Protein AF-A0A8S3D416-F1 (afdb_monomer_lite)

Secondary structure (DSSP, 8-state):
-THHHHHHHHHHHHS-SEEEEE-TTSTT-EEEEEGGG--TTPEEP--TTPPP-S-----------

Sequence (65 aa):
ERNAESAIEALKEYEPEIAKVVRQNRPGQIQRIKARELVPGDIVEIAVGDKVPADIRITTIYSAT

Organism: NCBI:txid392030

pLDDT: mean 85.9, std 9.76, range [59.78, 95.81]

Structure (mmCIF, N/CA/C/O backbone):
data_AF-A0A8S3D416-F1
#
_entry.id   AF-A0A8S3D416-F1
#
loop_
_atom_site.group_PDB
_atom_site.id
_atom_site.type_symbol
_atom_site.label_atom_id
_atom_site.label_alt_id
_atom_site.label_comp_id
_atom_site.label_asym_id
_atom_site.label_entity_id
_atom_site.label_seq_id
_atom_site.pdbx_PDB_ins_code
_atom_site.Cartn_x
_atom_site.Cartn_y
_atom_site.Cartn_z
_atom_site.occupancy
_atom_site.B_iso_or_equiv
_atom_site.auth_seq_id
_atom_site.auth_comp_id
_atom_site.auth_asym_id
_atom_site.auth_atom_id
_atom_site.pdbx_PDB_model_num
ATOM 1 N N . GLU A 1 1 ? -6.117 -10.793 31.430 1.00 59.78 1 GLU A N 1
ATOM 2 C CA . GLU A 1 1 ? -7.060 -10.104 30.520 1.00 59.78 1 GLU A CA 1
ATOM 3 C C . GLU A 1 1 ? -6.448 -8.984 29.668 1.00 59.78 1 GLU A C 1
ATOM 5 O O . GLU A 1 1 ? -6.850 -8.879 28.525 1.00 59.78 1 GLU A O 1
ATOM 10 N N . ARG A 1 2 ? -5.426 -8.223 30.099 1.00 61.22 2 ARG A N 1
ATOM 11 C CA . ARG A 1 2 ? -4.874 -7.095 29.299 1.00 61.22 2 ARG A CA 1
ATOM 12 C C . ARG A 1 2 ? -4.012 -7.442 28.068 1.00 61.22 2 ARG A C 1
ATOM 14 O O . ARG A 1 2 ? -3.795 -6.583 27.228 1.00 61.22 2 ARG A O 1
ATOM 21 N N . ASN A 1 3 ? -3.523 -8.679 27.932 1.00 72.00 3 ASN A N 1
ATOM 22 C CA . ASN A 1 3 ? -2.590 -9.036 26.847 1.00 72.00 3 ASN A CA 1
ATOM 23 C C . ASN A 1 3 ? -3.203 -8.912 25.443 1.00 72.00 3 ASN A C 1
ATOM 25 O O . ASN A 1 3 ? -2.499 -8.559 24.502 1.00 72.00 3 ASN A O 1
ATOM 29 N N . ALA A 1 4 ? -4.498 -9.207 25.296 1.00 75.69 4 ALA A N 1
ATOM 30 C CA . ALA A 1 4 ? -5.169 -9.131 24.001 1.00 75.69 4 ALA A CA 1
ATOM 31 C C . ALA A 1 4 ? -5.352 -7.675 23.539 1.00 75.69 4 ALA A C 1
ATOM 33 O O . ALA A 1 4 ? -5.148 -7.369 22.370 1.00 75.69 4 ALA A O 1
ATOM 34 N N . GLU A 1 5 ? -5.675 -6.769 24.462 1.00 77.62 5 GLU A N 1
ATOM 35 C CA . GLU A 1 5 ? -5.877 -5.346 24.164 1.00 77.62 5 GLU A CA 1
ATOM 36 C C . GLU A 1 5 ? -4.564 -4.662 23.778 1.00 77.62 5 GLU A C 1
ATOM 38 O O . GLU A 1 5 ? -4.504 -3.974 22.760 1.00 77.62 5 GLU A O 1
ATOM 43 N N . SER A 1 6 ? -3.484 -4.927 24.521 1.00 80.44 6 SER A N 1
ATOM 44 C CA . SER A 1 6 ? -2.160 -4.370 24.217 1.00 80.44 6 SER A CA 1
ATOM 45 C C . SER A 1 6 ? -1.614 -4.851 22.868 1.00 80.44 6 SER A C 1
ATOM 47 O O . SER A 1 6 ? -0.969 -4.086 22.156 1.00 80.44 6 SER A O 1
ATOM 49 N N . ALA A 1 7 ? -1.897 -6.102 22.488 1.00 76.69 7 ALA A N 1
ATOM 50 C CA . ALA A 1 7 ? -1.505 -6.634 21.186 1.00 76.69 7 ALA A CA 1
ATOM 51 C C . ALA A 1 7 ? -2.246 -5.936 20.031 1.00 76.69 7 ALA A C 1
ATOM 53 O O . ALA A 1 7 ? -1.632 -5.618 19.016 1.00 76.69 7 ALA A O 1
ATOM 54 N N . ILE A 1 8 ? -3.545 -5.655 20.188 1.00 78.62 8 ILE A N 1
ATOM 55 C CA . ILE A 1 8 ? -4.345 -4.947 19.175 1.00 78.62 8 ILE A CA 1
ATOM 56 C C . ILE A 1 8 ? -3.873 -3.498 19.002 1.00 78.62 8 ILE A C 1
ATOM 58 O O . ILE A 1 8 ? -3.830 -2.994 17.881 1.00 78.62 8 ILE A O 1
ATOM 62 N N . GLU A 1 9 ? -3.513 -2.821 20.091 1.00 78.88 9 GLU A N 1
ATOM 63 C CA . GLU A 1 9 ? -3.049 -1.432 20.040 1.00 78.88 9 GLU A CA 1
ATOM 64 C C . GLU A 1 9 ? -1.679 -1.299 19.368 1.00 78.88 9 GLU A C 1
ATOM 66 O O . GLU A 1 9 ? -1.511 -0.458 18.487 1.00 78.88 9 GLU A O 1
ATOM 71 N N . ALA A 1 10 ? -0.748 -2.206 19.674 1.00 75.12 10 ALA A N 1
ATOM 72 C CA . ALA A 1 10 ? 0.533 -2.269 18.977 1.00 75.12 10 ALA A CA 1
ATOM 73 C C . ALA A 1 10 ? 0.348 -2.504 17.467 1.00 75.12 10 ALA A C 1
ATOM 75 O O . ALA A 1 10 ? 1.022 -1.871 16.662 1.00 75.12 10 ALA A O 1
ATOM 76 N N . LEU A 1 11 ? -0.596 -3.364 17.060 1.00 73.19 11 LEU A N 1
ATOM 77 C CA . LEU A 1 11 ? -0.881 -3.612 15.640 1.00 73.19 11 LEU A CA 1
ATOM 78 C C . LEU A 1 11 ? -1.398 -2.362 14.909 1.00 73.19 11 LEU A C 1
ATOM 80 O O . LEU A 1 11 ? -1.042 -2.162 13.747 1.00 73.19 11 LEU A O 1
ATOM 84 N N . LYS A 1 12 ? -2.169 -1.496 15.580 1.00 69.94 12 LYS A N 1
ATOM 85 C CA . LYS A 1 12 ? -2.642 -0.228 14.994 1.00 69.94 12 LYS A CA 1
ATOM 86 C C . LYS A 1 12 ? -1.505 0.743 14.677 1.00 69.94 12 LYS A C 1
ATOM 88 O O . LYS A 1 12 ? -1.595 1.453 13.683 1.00 69.94 12 LYS A O 1
ATOM 93 N N . GLU A 1 13 ? -0.430 0.771 15.466 1.00 70.31 13 GLU A N 1
ATOM 94 C CA . GLU A 1 13 ? 0.731 1.638 15.183 1.00 70.31 13 GLU A CA 1
ATOM 95 C C . GLU A 1 13 ? 1.513 1.206 13.930 1.00 70.31 13 GLU A C 1
ATOM 97 O O . GLU A 1 13 ? 2.178 2.019 13.276 1.00 70.31 13 GLU A O 1
ATOM 102 N N . TYR A 1 14 ? 1.438 -0.077 13.564 1.00 66.56 14 TYR A N 1
ATOM 103 C CA . TYR A 1 14 ? 2.071 -0.585 12.347 1.00 66.56 14 TYR A CA 1
ATOM 104 C C . TYR A 1 14 ? 1.231 -0.356 11.092 1.00 66.56 14 TYR A C 1
ATOM 106 O O . TYR A 1 14 ? 1.794 -0.397 9.993 1.00 66.56 14 TYR A O 1
ATOM 114 N N . GLU A 1 15 ? -0.063 -0.063 11.243 1.00 70.25 15 GLU A N 1
ATOM 115 C CA . GLU A 1 15 ? -0.979 0.131 10.129 1.00 70.25 15 GLU A CA 1
ATOM 116 C C . GLU A 1 15 ? -0.570 1.378 9.323 1.00 70.25 15 GLU A C 1
ATOM 118 O O . GLU A 1 15 ? -0.434 2.480 9.862 1.00 70.25 15 GLU A O 1
ATOM 123 N N . PRO A 1 16 ? -0.289 1.236 8.023 1.00 74.19 16 PRO A N 1
ATOM 124 C CA . PRO A 1 16 ? 0.054 2.381 7.200 1.00 74.19 16 PRO A CA 1
ATOM 125 C C . PRO A 1 16 ? -1.151 3.296 7.037 1.00 74.19 16 PRO A C 1
ATOM 127 O O . PRO A 1 16 ? -2.255 2.861 6.737 1.00 74.19 16 PRO A O 1
ATOM 130 N N . GLU A 1 17 ? -0.931 4.598 7.171 1.00 84.00 17 GLU A N 1
ATOM 131 C CA . GLU A 1 17 ? -2.034 5.553 7.081 1.00 84.00 17 GLU A CA 1
ATOM 132 C C . GLU A 1 17 ? -2.510 5.774 5.640 1.00 84.00 17 GLU A C 1
ATOM 134 O O . GLU A 1 17 ? -3.684 6.072 5.419 1.00 84.00 17 GLU A O 1
ATOM 139 N N . ILE A 1 18 ? -1.617 5.631 4.652 1.00 92.00 18 ILE A N 1
ATOM 140 C CA . ILE A 1 18 ? -1.852 6.029 3.259 1.00 92.00 18 ILE A CA 1
ATOM 141 C C . ILE A 1 18 ? -1.429 4.927 2.285 1.00 92.00 18 ILE A C 1
ATOM 143 O O . ILE A 1 18 ? -0.335 4.380 2.394 1.00 92.00 18 ILE A O 1
ATOM 147 N N . ALA A 1 19 ? -2.266 4.685 1.277 1.00 94.19 19 ALA A N 1
ATOM 148 C CA . ALA A 1 19 ? -1.984 3.828 0.132 1.00 94.19 19 ALA A CA 1
ATOM 149 C C . ALA A 1 19 ? -1.927 4.650 -1.167 1.00 94.19 19 ALA A C 1
ATOM 151 O O . ALA A 1 19 ? -2.716 5.582 -1.362 1.00 94.19 19 ALA A O 1
ATOM 152 N N . LYS A 1 20 ? -1.001 4.293 -2.066 1.00 94.31 20 LYS A N 1
ATOM 153 C CA . LYS A 1 20 ? -0.919 4.817 -3.438 1.00 94.31 20 LYS A CA 1
ATOM 154 C C . LYS A 1 20 ? -1.635 3.848 -4.372 1.00 94.31 20 LYS A C 1
ATOM 156 O O . LYS A 1 20 ? -1.206 2.706 -4.503 1.00 94.31 20 LYS A O 1
ATOM 161 N N . VAL A 1 21 ? -2.724 4.287 -4.995 1.00 95.00 21 VAL A N 1
ATOM 162 C CA . VAL A 1 21 ? -3.576 3.429 -5.829 1.00 95.00 21 VAL A CA 1
ATOM 163 C C . VAL A 1 21 ? -3.785 3.990 -7.225 1.00 95.00 21 VAL A C 1
ATOM 165 O O . VAL A 1 21 ? -3.867 5.203 -7.424 1.00 95.00 21 VAL A O 1
ATOM 168 N N . VAL A 1 22 ? -3.955 3.087 -8.183 1.00 93.06 22 VAL A N 1
ATOM 169 C CA . VAL A 1 22 ? -4.370 3.370 -9.555 1.00 93.06 22 VAL A CA 1
ATOM 170 C C . VAL A 1 22 ? -5.742 2.727 -9.758 1.00 93.06 22 VAL A C 1
ATOM 172 O O . VAL A 1 22 ? -5.888 1.509 -9.687 1.00 93.06 22 VAL A O 1
ATOM 175 N N . ARG A 1 23 ? -6.772 3.548 -9.988 1.00 91.75 23 ARG A N 1
ATOM 176 C CA . ARG A 1 23 ? -8.164 3.099 -10.179 1.00 91.75 23 ARG A CA 1
ATOM 177 C C . ARG A 1 23 ? -8.651 3.441 -11.585 1.00 91.75 23 ARG A C 1
ATOM 179 O O . ARG A 1 23 ? -8.306 4.483 -12.136 1.00 91.75 23 ARG A O 1
ATOM 186 N N . GLN A 1 24 ? -9.507 2.589 -12.149 1.00 83.50 24 GLN A N 1
ATOM 187 C CA . GLN A 1 24 ? -10.006 2.722 -13.528 1.00 83.50 24 GLN A CA 1
ATOM 188 C C . GLN A 1 24 ? -10.788 4.015 -13.790 1.00 83.50 24 GLN A C 1
ATOM 190 O O . GLN A 1 24 ? -10.811 4.502 -14.914 1.00 83.50 24 GLN A O 1
ATOM 195 N N . ASN A 1 25 ? -11.406 4.592 -12.759 1.00 81.75 25 ASN A N 1
ATOM 196 C CA . ASN A 1 25 ? -12.131 5.858 -12.866 1.00 81.75 25 ASN A CA 1
ATOM 197 C C . ASN A 1 25 ? -11.215 7.070 -13.124 1.00 81.75 25 ASN A C 1
ATOM 199 O O . ASN A 1 25 ? -11.715 8.133 -13.488 1.00 81.75 25 ASN A O 1
ATOM 203 N N . ARG A 1 26 ? -9.897 6.930 -12.922 1.00 79.31 26 ARG A N 1
ATOM 204 C CA . ARG A 1 26 ? -8.874 7.951 -13.191 1.00 79.31 26 ARG A CA 1
ATOM 205 C C . ARG A 1 26 ? -7.604 7.284 -13.742 1.00 79.31 26 ARG A C 1
ATOM 207 O O . ARG A 1 26 ? -6.613 7.148 -13.021 1.00 79.31 26 ARG A O 1
ATOM 214 N N . PRO A 1 27 ? -7.632 6.824 -15.002 1.00 75.81 27 PRO A N 1
ATOM 215 C CA . PRO A 1 27 ? -6.527 6.077 -15.588 1.00 75.81 27 PRO A CA 1
ATOM 216 C C . PRO A 1 27 ? -5.257 6.936 -15.652 1.00 75.81 27 PRO A C 1
ATOM 218 O O . PRO A 1 27 ? -5.306 8.110 -16.007 1.00 75.81 27 PRO A O 1
ATOM 221 N N . GLY A 1 28 ? -4.118 6.344 -15.289 1.00 77.25 28 GLY A N 1
ATOM 222 C CA . GLY A 1 28 ? -2.810 7.010 -15.305 1.00 77.25 28 GLY A CA 1
ATOM 223 C C . GLY A 1 28 ? -2.551 7.983 -14.149 1.00 77.25 28 GLY A C 1
ATOM 224 O O . GLY A 1 28 ? -1.450 8.519 -14.061 1.00 77.25 28 GLY A O 1
ATOM 225 N N . GLN A 1 29 ? -3.516 8.201 -13.247 1.00 88.00 29 GLN A N 1
ATOM 226 C CA . GLN A 1 29 ? -3.316 9.032 -12.061 1.00 88.00 29 GLN A CA 1
ATOM 227 C C . GLN A 1 29 ? -3.133 8.174 -10.806 1.00 88.00 29 GLN A C 1
ATOM 229 O O . GLN A 1 29 ? -4.010 7.394 -10.432 1.00 88.00 29 GLN A O 1
ATOM 234 N N . ILE A 1 30 ? -2.016 8.395 -10.113 1.00 91.50 30 ILE A N 1
ATOM 235 C CA . ILE A 1 30 ? -1.775 7.848 -8.778 1.00 91.50 30 ILE A CA 1
ATOM 236 C C . ILE A 1 30 ? -2.591 8.660 -7.775 1.00 91.50 30 ILE A C 1
ATOM 238 O O . ILE A 1 30 ? -2.444 9.880 -7.663 1.00 91.50 30 ILE A O 1
ATOM 242 N N . GLN A 1 31 ? -3.450 7.978 -7.029 1.00 91.94 31 GLN A N 1
ATOM 243 C CA . GLN A 1 31 ? -4.268 8.564 -5.977 1.00 91.94 31 GLN A CA 1
ATOM 244 C C . GLN A 1 31 ? -3.720 8.148 -4.616 1.00 91.94 31 GLN A C 1
ATOM 246 O O . GLN A 1 31 ? -3.348 6.996 -4.411 1.00 91.94 31 GLN A O 1
ATOM 251 N N . ARG A 1 32 ? -3.688 9.091 -3.673 1.00 92.69 32 ARG A N 1
ATOM 252 C CA . ARG A 1 32 ? -3.341 8.820 -2.275 1.00 92.69 32 ARG A CA 1
ATOM 253 C C . ARG A 1 32 ? -4.632 8.743 -1.478 1.00 92.69 32 ARG A C 1
ATOM 255 O O . ARG A 1 32 ? -5.327 9.748 -1.354 1.00 92.69 32 ARG A O 1
ATOM 262 N N . ILE A 1 33 ? -4.950 7.559 -0.975 1.00 92.94 33 ILE A N 1
ATOM 263 C CA . ILE A 1 33 ? -6.139 7.305 -0.153 1.00 92.94 33 ILE A CA 1
ATOM 264 C C . ILE A 1 33 ? -5.712 6.788 1.214 1.00 92.94 33 ILE A C 1
ATOM 266 O O . ILE A 1 33 ? -4.574 6.341 1.374 1.00 92.94 33 ILE A O 1
ATOM 270 N N . LYS A 1 34 ? -6.603 6.827 2.206 1.00 92.44 34 LYS A N 1
ATOM 271 C CA . LYS A 1 34 ? -6.312 6.164 3.482 1.00 92.44 34 LYS A CA 1
ATOM 272 C C . LYS A 1 34 ? -6.242 4.654 3.258 1.00 92.44 34 LYS A C 1
ATOM 274 O O . LYS A 1 34 ? -7.082 4.130 2.533 1.00 92.44 34 LYS A O 1
ATOM 279 N N . ALA A 1 35 ? -5.301 3.946 3.884 1.00 92.12 35 ALA A N 1
ATOM 280 C CA . ALA A 1 35 ? -5.176 2.495 3.673 1.00 92.12 35 ALA A CA 1
ATOM 281 C C . ALA A 1 35 ? -6.471 1.740 4.025 1.00 92.12 35 ALA A C 1
ATOM 283 O O . ALA A 1 35 ? -6.887 0.856 3.287 1.00 92.12 35 ALA A O 1
ATOM 284 N N . ARG A 1 36 ? -7.191 2.192 5.062 1.00 90.38 36 ARG A N 1
ATOM 285 C CA . ARG A 1 36 ? -8.519 1.675 5.446 1.00 90.38 36 ARG A CA 1
ATOM 286 C C . ARG A 1 36 ? -9.613 1.803 4.368 1.00 90.38 36 ARG A C 1
ATOM 288 O O . ARG A 1 36 ? -10.694 1.256 4.537 1.00 90.38 36 ARG A O 1
ATOM 295 N N . GLU A 1 37 ? -9.386 2.602 3.324 1.00 93.44 37 GLU A N 1
ATOM 296 C CA . GLU A 1 37 ? -10.315 2.816 2.202 1.00 93.44 37 GLU A CA 1
ATOM 297 C C . GLU A 1 37 ? -9.960 1.950 0.977 1.00 93.44 37 GLU A C 1
ATOM 299 O O . GLU A 1 37 ? -10.595 2.083 -0.077 1.00 93.44 37 GLU A O 1
ATOM 304 N N . LEU A 1 38 ? -8.945 1.083 1.098 1.00 93.25 38 LEU A N 1
ATOM 305 C CA . LEU A 1 38 ? -8.629 0.065 0.101 1.00 93.25 38 LEU A CA 1
ATOM 306 C C . LEU A 1 38 ? -9.751 -0.966 0.008 1.00 93.25 38 LEU A C 1
ATOM 308 O O . LEU A 1 38 ? -10.302 -1.413 1.015 1.00 93.25 38 LEU A O 1
ATOM 312 N N . VAL A 1 39 ? -10.049 -1.379 -1.220 1.00 93.88 39 VAL A N 1
ATOM 313 C CA . VAL A 1 39 ? -11.029 -2.431 -1.502 1.00 93.88 39 VAL A CA 1
ATOM 314 C C . VAL A 1 39 ? -10.450 -3.472 -2.461 1.00 93.88 39 VAL A C 1
ATOM 316 O O . VAL A 1 39 ? -9.560 -3.153 -3.258 1.00 93.88 39 VAL A O 1
ATOM 319 N N . PRO A 1 40 ? -10.951 -4.724 -2.440 1.00 94.00 40 PRO A N 1
ATOM 320 C CA . PRO A 1 40 ? -10.574 -5.716 -3.439 1.00 94.00 40 PRO A CA 1
ATOM 321 C C . PRO A 1 40 ? -10.814 -5.193 -4.861 1.00 94.00 40 PRO A C 1
ATOM 323 O O . PRO A 1 40 ? -11.912 -4.750 -5.191 1.00 94.00 40 PRO A O 1
ATOM 326 N N . GLY A 1 41 ? -9.780 -5.255 -5.702 1.00 91.31 41 GLY A N 1
ATOM 32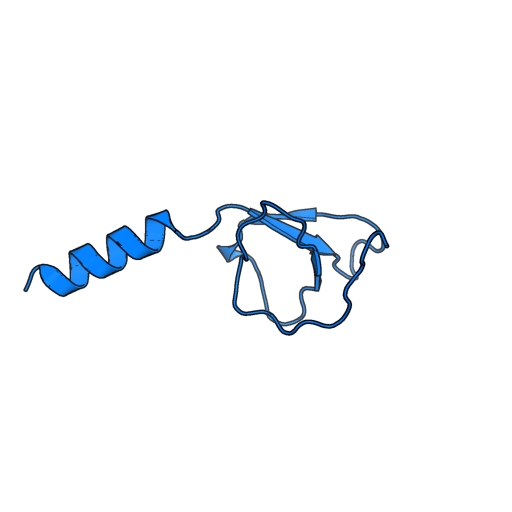7 C CA . GLY A 1 41 ? -9.792 -4.713 -7.066 1.00 91.31 41 GLY A CA 1
ATOM 328 C C . GLY A 1 41 ? -8.945 -3.452 -7.245 1.00 91.31 41 GLY A C 1
ATOM 329 O O . GLY A 1 41 ? -8.640 -3.096 -8.383 1.00 91.31 41 GLY A O 1
ATOM 330 N N . ASP A 1 42 ? -8.509 -2.816 -6.155 1.00 93.31 42 ASP A N 1
ATOM 331 C CA . ASP A 1 42 ? -7.532 -1.732 -6.227 1.00 93.31 42 ASP A CA 1
ATOM 332 C C . ASP A 1 42 ? -6.167 -2.236 -6.713 1.00 93.31 42 ASP A C 1
ATOM 334 O O . ASP A 1 42 ? -5.668 -3.274 -6.272 1.00 93.31 42 ASP A O 1
ATOM 338 N N . ILE A 1 43 ? -5.542 -1.467 -7.608 1.00 93.75 43 ILE A N 1
ATOM 339 C CA . ILE A 1 43 ? -4.144 -1.661 -7.994 1.00 93.75 43 ILE A CA 1
ATOM 340 C C . ILE A 1 43 ? -3.302 -0.718 -7.148 1.00 93.75 43 ILE A C 1
ATOM 342 O O . ILE A 1 43 ? -3.474 0.497 -7.217 1.00 93.75 43 ILE A O 1
ATOM 346 N N . VAL A 1 44 ? -2.408 -1.281 -6.342 1.00 94.44 44 VAL A N 1
ATOM 347 C CA . VAL A 1 44 ? -1.548 -0.530 -5.424 1.00 94.44 44 VAL A CA 1
ATOM 348 C C . VAL A 1 44 ? -0.148 -0.423 -6.015 1.00 94.44 44 VAL A C 1
ATOM 350 O O . VAL A 1 44 ? 0.400 -1.412 -6.501 1.00 94.44 44 VAL A O 1
ATOM 353 N N . GLU A 1 45 ? 0.440 0.766 -5.947 1.00 93.50 45 GLU A N 1
ATOM 354 C CA . GLU A 1 45 ? 1.837 0.999 -6.304 1.00 93.50 45 GLU A CA 1
ATOM 355 C C . GLU A 1 45 ? 2.686 1.106 -5.035 1.00 93.50 45 GLU A C 1
ATOM 357 O O .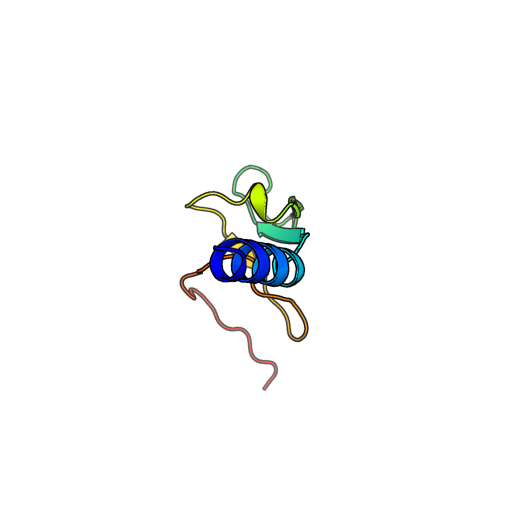 GLU A 1 45 ? 2.405 1.917 -4.148 1.00 93.50 45 GLU A O 1
ATOM 362 N N . ILE A 1 46 ? 3.733 0.286 -4.956 1.00 93.44 46 ILE A N 1
ATOM 363 C CA . ILE A 1 46 ? 4.627 0.198 -3.800 1.00 93.44 46 ILE A CA 1
ATOM 364 C C . ILE A 1 46 ? 6.057 0.430 -4.282 1.00 93.44 46 ILE A C 1
ATOM 366 O O . ILE A 1 46 ? 6.506 -0.201 -5.238 1.00 93.44 46 ILE A O 1
ATOM 370 N N . ALA A 1 47 ? 6.764 1.332 -3.609 1.00 91.88 47 ALA A N 1
ATOM 371 C CA . ALA A 1 47 ? 8.171 1.630 -3.826 1.00 91.88 47 ALA A CA 1
ATOM 372 C C . ALA A 1 47 ? 9.002 1.279 -2.584 1.00 91.88 47 ALA A C 1
ATOM 374 O O . ALA A 1 47 ? 8.483 1.046 -1.491 1.00 91.88 47 ALA A O 1
ATOM 375 N N . VAL A 1 48 ? 10.325 1.256 -2.751 1.00 91.12 48 VAL A N 1
ATOM 376 C CA . VAL A 1 48 ? 11.260 1.037 -1.642 1.00 91.12 48 VAL A CA 1
ATOM 377 C C . VAL A 1 48 ? 11.037 2.096 -0.557 1.00 91.12 48 VAL A C 1
ATOM 379 O O . VAL A 1 48 ? 11.048 3.292 -0.841 1.00 91.12 48 VAL A O 1
ATOM 382 N N . GLY A 1 49 ? 10.849 1.643 0.685 1.00 90.12 49 GLY A N 1
ATOM 383 C CA . GLY A 1 49 ? 10.572 2.498 1.843 1.00 90.12 49 GLY A CA 1
ATOM 384 C C . GLY A 1 49 ? 9.086 2.680 2.164 1.00 90.12 49 GLY A C 1
ATOM 385 O O . GLY A 1 49 ? 8.768 3.156 3.253 1.00 90.12 49 GLY A O 1
ATOM 386 N N . ASP A 1 50 ? 8.176 2.265 1.279 1.00 90.50 50 ASP A N 1
ATOM 387 C CA . ASP A 1 50 ? 6.749 2.252 1.592 1.00 90.50 50 ASP A CA 1
ATOM 388 C C . ASP A 1 50 ? 6.404 1.091 2.534 1.00 90.50 50 ASP A C 1
ATOM 390 O O . ASP A 1 50 ? 6.889 -0.034 2.390 1.00 90.50 50 ASP A O 1
ATOM 394 N N . LYS A 1 51 ? 5.493 1.350 3.474 1.00 90.12 51 LYS A N 1
ATOM 395 C CA . LYS A 1 51 ? 4.799 0.290 4.208 1.00 90.12 51 LYS A CA 1
ATOM 396 C C . LYS A 1 51 ? 3.730 -0.329 3.302 1.00 90.12 51 LYS A C 1
ATOM 398 O O . LYS A 1 51 ? 2.981 0.392 2.644 1.00 90.12 51 LYS A O 1
ATOM 403 N N . VAL A 1 52 ? 3.635 -1.657 3.295 1.00 92.31 52 VAL A N 1
ATOM 404 C CA . VAL A 1 52 ? 2.635 -2.394 2.507 1.00 92.31 52 VAL A CA 1
ATOM 405 C C . VAL A 1 52 ? 1.244 -2.206 3.136 1.00 92.31 52 VAL A C 1
ATOM 407 O O . VAL A 1 52 ? 1.086 -2.541 4.308 1.00 92.31 52 VAL A O 1
ATOM 410 N N . PRO A 1 53 ? 0.240 -1.668 2.409 1.00 93.19 53 PRO A N 1
ATOM 411 C CA . PRO A 1 53 ? -1.010 -1.220 3.022 1.00 93.19 53 PRO A CA 1
ATOM 412 C C . PRO A 1 53 ? -2.076 -2.274 3.283 1.00 93.19 53 PRO A C 1
ATOM 414 O O . PRO A 1 53 ? -2.996 -2.023 4.053 1.00 93.19 53 PRO A O 1
ATOM 417 N N . ALA A 1 54 ? -1.954 -3.434 2.655 1.00 92.62 54 ALA A N 1
ATOM 418 C CA . ALA A 1 54 ? -2.804 -4.592 2.868 1.00 92.62 54 ALA A CA 1
ATOM 419 C C . ALA A 1 54 ? -2.081 -5.829 2.325 1.00 92.62 54 ALA A C 1
ATOM 421 O O . ALA A 1 54 ? -1.085 -5.703 1.607 1.00 92.62 54 ALA A O 1
ATOM 422 N N . ASP A 1 55 ? -2.619 -7.016 2.584 1.00 93.38 55 ASP A N 1
ATOM 423 C CA . ASP A 1 55 ? -2.187 -8.214 1.872 1.00 93.38 55 ASP A CA 1
ATOM 424 C C . ASP A 1 55 ? -2.527 -8.076 0.383 1.00 93.38 55 ASP A C 1
ATOM 426 O O . ASP A 1 55 ? -3.688 -7.934 -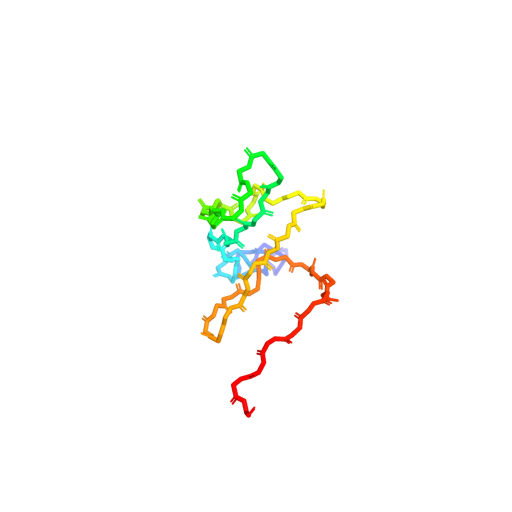0.010 1.00 93.38 55 ASP A O 1
ATOM 430 N N . ILE A 1 56 ? -1.495 -8.082 -0.461 1.00 93.50 56 ILE A N 1
ATOM 431 C CA . ILE A 1 56 ? -1.614 -7.804 -1.895 1.00 93.50 56 ILE A CA 1
ATOM 432 C C . ILE A 1 56 ? -0.990 -8.945 -2.693 1.00 93.50 56 ILE A C 1
ATOM 434 O O . ILE A 1 56 ? 0.069 -9.476 -2.360 1.00 93.50 56 ILE A O 1
ATOM 438 N N . ARG A 1 57 ? -1.630 -9.286 -3.813 1.00 95.81 57 ARG A N 1
ATOM 439 C CA . ARG A 1 57 ? -1.052 -10.170 -4.824 1.00 95.81 57 ARG A CA 1
ATOM 440 C C . ARG A 1 57 ? -0.182 -9.361 -5.782 1.00 95.81 57 ARG A C 1
ATOM 442 O O . ARG A 1 57 ? -0.691 -8.478 -6.468 1.00 95.81 57 ARG A O 1
ATOM 449 N N . ILE A 1 58 ? 1.097 -9.710 -5.876 1.00 94.75 58 ILE A N 1
ATOM 450 C CA . ILE A 1 58 ? 2.025 -9.095 -6.830 1.00 94.75 58 ILE A CA 1
ATOM 451 C C . ILE A 1 58 ? 1.585 -9.4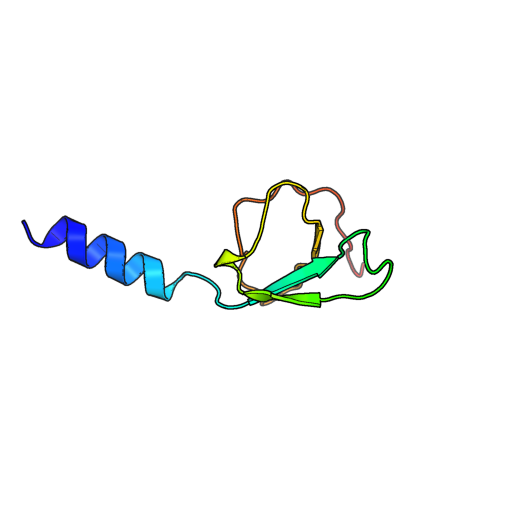31 -8.259 1.00 94.75 58 ILE A C 1
ATOM 453 O O . ILE A 1 58 ? 1.369 -10.596 -8.596 1.00 94.75 58 ILE A O 1
ATOM 457 N N . T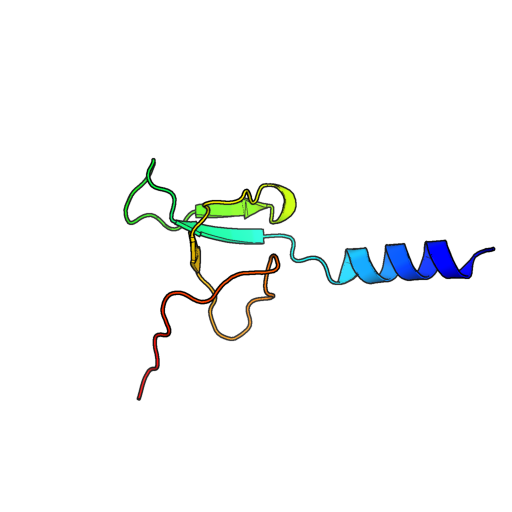HR A 1 59 ? 1.455 -8.404 -9.095 1.00 94.50 59 THR A N 1
ATOM 458 C CA . THR A 1 59 ? 1.107 -8.528 -10.518 1.00 94.50 59 THR A CA 1
ATOM 459 C C . THR A 1 59 ? 2.273 -8.163 -11.430 1.00 94.50 59 THR A C 1
ATOM 461 O O . THR A 1 59 ? 2.482 -8.831 -12.439 1.00 94.50 59 THR A O 1
ATOM 464 N N . THR A 1 60 ? 3.055 -7.148 -11.052 1.00 94.00 60 THR A N 1
ATOM 465 C CA . THR A 1 60 ? 4.198 -6.642 -11.820 1.00 94.00 60 THR A CA 1
ATOM 466 C C . THR A 1 60 ? 5.316 -6.223 -10.872 1.00 94.00 60 THR A C 1
ATOM 468 O O . THR A 1 60 ? 5.052 -5.687 -9.798 1.00 94.00 60 THR A O 1
ATOM 471 N N . ILE A 1 61 ? 6.565 -6.442 -11.281 1.00 93.88 61 ILE A N 1
ATOM 472 C CA . ILE A 1 61 ? 7.757 -5.959 -10.580 1.00 93.88 61 ILE A CA 1
ATOM 473 C C . ILE A 1 61 ? 8.567 -5.125 -11.567 1.00 93.88 61 ILE A C 1
ATOM 475 O O . ILE A 1 61 ? 8.852 -5.578 -12.674 1.00 93.88 61 ILE A O 1
ATOM 479 N N . TYR A 1 62 ? 8.948 -3.921 -11.149 1.00 90.94 62 TYR A N 1
ATOM 480 C CA . TYR A 1 62 ? 9.865 -3.064 -11.888 1.00 90.94 62 TYR A CA 1
ATOM 481 C C . TYR A 1 62 ? 11.196 -3.032 -11.141 1.00 90.94 62 TYR A C 1
ATOM 483 O O . TYR A 1 62 ? 11.239 -2.655 -9.972 1.00 90.94 62 TYR A O 1
ATOM 491 N N . SER A 1 63 ? 12.270 -3.447 -11.811 1.00 88.38 63 SER A N 1
ATOM 492 C CA . SER A 1 63 ? 13.632 -3.362 -11.285 1.00 88.38 63 SER A CA 1
ATOM 493 C C . SER A 1 63 ? 14.431 -2.391 -12.138 1.00 88.38 63 SER A C 1
ATOM 495 O O . SER A 1 63 ? 14.398 -2.479 -13.364 1.00 88.38 63 SER A O 1
ATOM 497 N N . ALA A 1 64 ? 15.15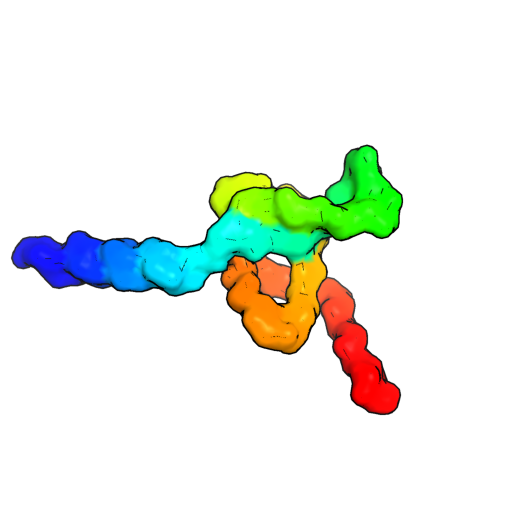2 -1.477 -11.492 1.00 80.88 64 ALA A N 1
ATOM 498 C CA . ALA A 1 64 ? 16.189 -0.692 -12.144 1.00 80.88 64 ALA A CA 1
ATOM 499 C C . ALA A 1 64 ? 17.473 -1.532 -12.144 1.00 80.88 64 ALA A C 1
ATOM 501 O O . ALA A 1 64 ? 18.290 -1.447 -11.228 1.00 80.88 64 ALA A O 1
ATOM 502 N N . THR A 1 65 ? 17.603 -2.433 -13.111 1.00 62.62 65 THR A N 1
ATOM 503 C CA . THR A 1 65 ? 18.844 -3.166 -13.394 1.00 62.62 65 THR A CA 1
ATOM 504 C C . THR A 1 65 ? 19.058 -3.179 -14.891 1.00 62.62 65 THR A C 1
ATOM 506 O O . THR A 1 65 ? 18.055 -3.399 -15.606 1.00 62.62 65 THR A O 1
#

InterPro domains:
  IPR008250 P-type ATPase, A domain superfamily [SSF81653] (21-62)
  IPR059000 P-type ATPase, A domain [PF00122] (14-60)

Radius of gyration: 14.81 Å; chains: 1; bounding box: 31×19×46 Å

Foldseek 3Di:
DCPVVVVVVVVVVLADQWWFWADPVDHPDTDIDGLVPDDPPTDTDDDPPDRDNDDDDDDDDDDPD